Protein AF-A0A1Y3MTT9-F1 (afdb_monomer_lite)

Sequence (174 aa):
MPSIRSAIAILGASAVMAAPMKKRANDAYAQRAIEHYNIITGNGSYQSPYFSPENVPYHSIETLMVEAPDHGHESVSETYSFWVWLEAVNGKLTGDYSGVETAWSYLEKHLIPDSKNQPGMSKYNTSSPATYAPESDDIEDYPAKLEFTNGIVGEDPIAKELSQAYGNWDIFYF

Structure (mmCIF, N/CA/C/O backbone):
data_AF-A0A1Y3MTT9-F1
#
_entry.id   AF-A0A1Y3MTT9-F1
#
loop_
_atom_site.group_PDB
_atom_site.id
_atom_site.type_symbol
_atom_site.label_atom_id
_atom_site.label_alt_id
_atom_site.label_comp_id
_atom_site.label_asym_id
_atom_site.label_entity_id
_atom_site.label_seq_id
_atom_site.pdbx_PDB_ins_code
_atom_site.Cartn_x
_atom_site.Cartn_y
_atom_site.Cartn_z
_atom_site.occupancy
_atom_site.B_iso_or_equiv
_atom_site.auth_seq_id
_atom_site.auth_comp_id
_atom_site.auth_asym_id
_atom_site.auth_atom_id
_atom_site.pdbx_PDB_model_num
ATOM 1 N N . MET A 1 1 ? -4.246 27.169 -11.095 1.00 36.03 1 MET A N 1
ATOM 2 C CA . MET A 1 1 ? -5.496 26.410 -11.306 1.00 36.03 1 MET A CA 1
ATOM 3 C C . MET A 1 1 ? -6.341 26.564 -10.051 1.00 36.03 1 MET A C 1
ATOM 5 O O . MET A 1 1 ? -5.786 26.387 -8.972 1.00 36.03 1 MET A O 1
ATOM 9 N N . PRO A 1 2 ? -7.606 27.000 -10.148 1.00 33.25 2 PRO A N 1
ATOM 10 C CA . PRO A 1 2 ? -8.448 27.185 -8.974 1.00 33.25 2 PRO A CA 1
ATOM 11 C C . PRO A 1 2 ? -8.834 25.817 -8.405 1.00 33.25 2 PRO A C 1
ATOM 13 O O . PRO A 1 2 ? -9.245 24.927 -9.143 1.00 33.25 2 PRO A O 1
ATOM 16 N N . SER A 1 3 ? -8.653 25.645 -7.095 1.00 38.78 3 SER A N 1
ATOM 17 C CA . SER A 1 3 ? -8.991 24.414 -6.384 1.00 38.78 3 SER A CA 1
ATOM 18 C C . SER A 1 3 ? -10.477 24.088 -6.532 1.00 38.78 3 SER A C 1
ATOM 20 O O . SER A 1 3 ? -11.307 24.990 -6.435 1.00 38.78 3 SER A O 1
ATOM 22 N N . ILE A 1 4 ? -10.806 22.801 -6.618 1.00 40.62 4 ILE A N 1
ATOM 23 C CA . ILE A 1 4 ? -12.160 22.211 -6.670 1.00 40.62 4 ILE A CA 1
ATOM 24 C C . ILE A 1 4 ? -13.061 22.584 -5.456 1.00 40.62 4 ILE A C 1
ATOM 26 O O . ILE A 1 4 ? -14.208 22.171 -5.355 1.00 40.62 4 ILE A O 1
ATOM 30 N N . ARG A 1 5 ? -12.610 23.448 -4.538 1.00 45.97 5 ARG A N 1
ATOM 31 C CA . ARG A 1 5 ? -13.331 23.854 -3.319 1.00 45.97 5 ARG A CA 1
ATOM 32 C C . ARG A 1 5 ? -14.352 24.991 -3.487 1.00 45.97 5 ARG A C 1
ATOM 34 O O . ARG A 1 5 ? -14.705 25.631 -2.500 1.00 45.97 5 ARG A O 1
ATOM 41 N N . SER A 1 6 ? -14.844 25.303 -4.684 1.00 45.41 6 SER A N 1
ATOM 42 C CA . SER A 1 6 ? -15.811 26.406 -4.840 1.00 45.41 6 SER A CA 1
ATOM 43 C C . SER A 1 6 ? -16.868 26.145 -5.903 1.00 45.41 6 SER A C 1
ATOM 45 O O . SER A 1 6 ? -16.900 26.808 -6.930 1.00 45.41 6 SER A O 1
ATOM 47 N N . ALA A 1 7 ? -17.762 25.200 -5.625 1.00 40.06 7 ALA A N 1
ATOM 48 C CA . ALA A 1 7 ? -19.129 25.204 -6.140 1.00 40.06 7 ALA A CA 1
ATOM 49 C C . ALA A 1 7 ? -19.942 24.170 -5.357 1.00 40.06 7 ALA A C 1
ATOM 51 O O . ALA A 1 7 ? -19.886 22.997 -5.681 1.00 40.06 7 ALA A O 1
ATOM 52 N N . ILE A 1 8 ? -20.615 24.607 -4.292 1.00 43.41 8 ILE A N 1
ATOM 53 C CA . ILE 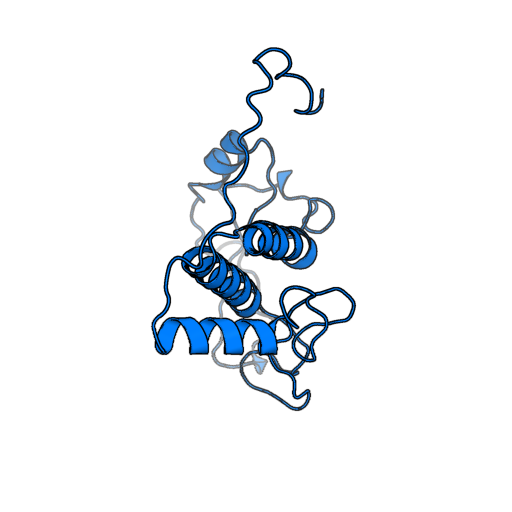A 1 8 ? -21.926 24.148 -3.796 1.00 43.41 8 ILE A CA 1
ATOM 54 C C . ILE A 1 8 ? -22.183 25.019 -2.562 1.00 43.41 8 ILE A C 1
ATOM 56 O O . ILE A 1 8 ? -21.776 24.733 -1.441 1.00 43.41 8 ILE A O 1
ATOM 60 N N . ALA A 1 9 ? -22.810 26.160 -2.799 1.00 40.34 9 ALA A N 1
ATOM 61 C CA . ALA A 1 9 ? -23.562 26.866 -1.782 1.00 40.34 9 ALA A CA 1
ATOM 62 C C . ALA A 1 9 ? -24.941 27.093 -2.392 1.00 40.34 9 ALA A C 1
ATOM 64 O O . ALA A 1 9 ? -25.033 27.466 -3.559 1.00 40.34 9 ALA A O 1
ATOM 65 N N . ILE A 1 10 ? -25.977 26.886 -1.580 1.00 43.50 10 ILE A N 1
ATOM 66 C CA . ILE A 1 10 ? -27.412 26.923 -1.899 1.00 43.50 10 ILE A CA 1
ATOM 67 C C . ILE A 1 10 ? -27.994 25.544 -2.254 1.00 43.50 10 ILE A C 1
ATOM 69 O O . ILE A 1 10 ? -28.251 25.230 -3.409 1.00 43.50 10 ILE A O 1
ATOM 73 N N . LEU A 1 11 ? -28.278 24.751 -1.218 1.00 36.31 11 LEU A N 1
ATOM 74 C CA . LEU A 1 11 ? -29.532 24.002 -1.071 1.00 36.31 11 LEU A CA 1
ATOM 75 C C . LEU A 1 11 ? -29.687 23.589 0.400 1.00 36.31 11 LEU A C 1
ATOM 77 O O . LEU A 1 11 ? -28.704 23.395 1.108 1.00 36.31 11 LEU A O 1
ATOM 81 N N . GLY A 1 12 ? -30.931 23.621 0.874 1.00 37.12 12 GLY A N 1
ATOM 82 C CA . GLY A 1 12 ? -31.304 23.836 2.270 1.00 37.12 12 GLY A CA 1
ATOM 83 C C . GLY A 1 12 ? -30.719 22.859 3.287 1.00 37.12 12 GLY A C 1
ATOM 84 O O . GLY A 1 12 ? -30.513 21.680 3.014 1.00 37.12 12 GLY A O 1
ATOM 85 N N . ALA A 1 13 ? -30.541 23.367 4.506 1.00 41.47 13 ALA A N 1
ATOM 86 C CA . ALA A 1 13 ? -30.306 22.570 5.696 1.00 41.47 13 ALA A CA 1
ATOM 87 C C . ALA A 1 13 ? -31.504 21.639 5.948 1.00 41.47 13 ALA A C 1
ATOM 89 O O . ALA A 1 13 ? -32.426 21.960 6.692 1.00 41.47 13 ALA A O 1
ATOM 90 N N . SER A 1 14 ? -31.500 20.473 5.311 1.00 39.78 14 SER A N 1
ATOM 91 C CA . SER A 1 14 ? -32.173 19.302 5.850 1.00 39.78 14 SER A CA 1
ATOM 92 C C . SER A 1 14 ? -31.182 18.659 6.801 1.00 39.78 14 SER A C 1
ATOM 94 O O . SER A 1 14 ? -30.256 17.973 6.376 1.00 39.78 14 SER A O 1
ATOM 96 N N . ALA A 1 15 ? -31.345 18.931 8.094 1.00 40.62 15 ALA A N 1
ATOM 97 C CA . ALA A 1 15 ? -30.746 18.098 9.118 1.00 40.62 15 ALA A CA 1
ATOM 98 C C . ALA A 1 15 ? -31.328 16.694 8.925 1.00 40.62 15 ALA A C 1
ATOM 100 O O . ALA A 1 15 ? -32.430 16.392 9.387 1.00 40.62 15 ALA A O 1
ATOM 101 N N . VAL A 1 16 ? -30.611 15.844 8.190 1.00 42.47 16 VAL A N 1
ATOM 102 C CA . VAL A 1 16 ? -30.803 14.405 8.291 1.00 42.47 16 VAL A CA 1
ATOM 103 C C . VAL A 1 16 ? -30.356 14.082 9.705 1.00 42.47 16 VAL A C 1
ATOM 105 O O . VAL A 1 16 ? -29.172 13.920 9.981 1.00 42.47 16 VAL A O 1
ATOM 108 N N . MET A 1 17 ? -31.309 14.087 10.634 1.00 41.50 17 MET A N 1
ATOM 109 C CA . MET A 1 17 ? -31.137 13.426 11.914 1.00 41.50 17 MET A CA 1
ATOM 110 C C . MET A 1 17 ? -30.851 11.976 11.548 1.00 41.50 17 MET A C 1
ATOM 112 O O . MET A 1 17 ? -31.769 11.238 11.188 1.00 41.50 17 MET A O 1
ATOM 116 N N . ALA A 1 18 ? -29.571 11.598 11.531 1.00 49.28 18 ALA A N 1
ATOM 117 C CA . ALA A 1 18 ? -29.178 10.209 11.458 1.00 49.28 18 ALA A CA 1
ATOM 118 C C . ALA A 1 18 ? -29.864 9.546 12.651 1.00 49.28 18 ALA A C 1
ATOM 120 O O . ALA A 1 18 ? -29.471 9.743 13.802 1.00 49.28 18 ALA A O 1
ATOM 121 N N . ALA A 1 19 ? -30.975 8.854 12.386 1.00 44.28 19 ALA A N 1
ATOM 122 C CA . ALA A 1 19 ? -31.602 8.006 13.378 1.00 44.28 19 ALA A CA 1
ATOM 123 C C . ALA A 1 19 ? -30.484 7.134 13.965 1.00 44.28 19 ALA A C 1
ATOM 125 O O . ALA A 1 19 ? -29.646 6.672 13.182 1.00 44.28 19 ALA A O 1
ATOM 126 N N . PRO A 1 20 ? -30.427 6.927 15.295 1.00 50.00 20 PRO A N 1
ATOM 127 C CA . PRO A 1 20 ? -29.397 6.083 15.879 1.00 50.00 20 PRO A CA 1
ATOM 128 C C . PRO A 1 20 ? -29.431 4.759 15.124 1.00 50.00 20 PRO A C 1
ATOM 130 O O . PRO A 1 20 ? -30.468 4.088 15.100 1.00 50.00 20 PRO A O 1
ATOM 133 N N . MET A 1 21 ? -28.348 4.453 14.404 1.00 53.69 21 MET A N 1
ATOM 134 C CA . MET A 1 21 ? -28.287 3.265 13.569 1.00 53.69 21 MET A CA 1
ATOM 135 C C . MET A 1 21 ? -28.343 2.068 14.500 1.00 53.69 21 MET A C 1
ATOM 137 O O . MET A 1 21 ? -27.371 1.662 15.129 1.00 53.69 21 MET A O 1
ATOM 141 N N . LYS A 1 22 ? -29.550 1.533 14.645 1.00 50.31 22 LYS A N 1
ATOM 142 C CA . LYS A 1 22 ? -29.784 0.261 15.303 1.00 50.31 22 LYS A CA 1
ATOM 143 C C . LYS A 1 22 ? -28.902 -0.747 14.562 1.00 50.31 22 LYS A C 1
ATOM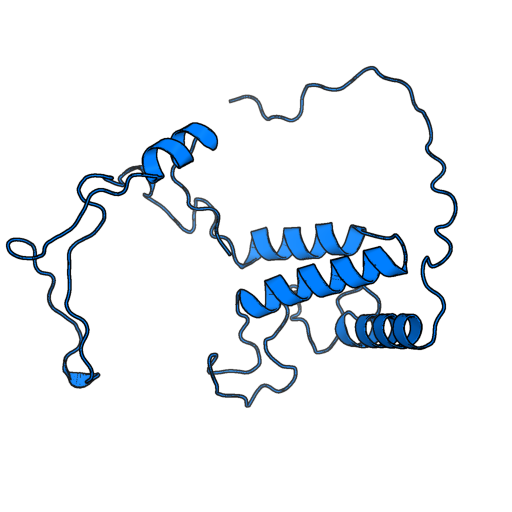 145 O O . LYS A 1 22 ? -29.033 -0.831 13.339 1.00 50.31 22 LYS A O 1
ATOM 150 N N . LYS A 1 23 ? -28.010 -1.461 15.274 1.00 59.25 23 LYS A N 1
ATOM 151 C CA . LYS A 1 23 ? -27.176 -2.533 14.692 1.00 59.25 23 LYS A CA 1
ATOM 152 C C . LYS A 1 23 ? -28.027 -3.328 13.703 1.00 59.25 23 LYS A C 1
ATOM 154 O O . LYS A 1 23 ? -29.077 -3.854 14.080 1.00 59.25 23 LYS A O 1
ATOM 159 N N . ARG A 1 24 ? -27.612 -3.346 12.435 1.00 64.06 24 ARG A N 1
ATOM 160 C CA . ARG A 1 24 ? -28.405 -3.910 11.334 1.00 64.06 24 ARG A CA 1
ATOM 161 C C . ARG A 1 24 ? -28.492 -5.430 11.426 1.00 64.06 24 ARG A C 1
ATOM 163 O O . ARG A 1 24 ? -29.491 -5.998 10.999 1.00 64.06 24 ARG A O 1
ATOM 170 N N . ALA A 1 25 ? -27.483 -6.066 12.017 1.00 66.69 25 ALA A N 1
ATOM 171 C CA . ALA A 1 25 ? -27.463 -7.491 12.316 1.00 66.69 25 ALA A CA 1
ATOM 172 C C . ALA A 1 25 ? -27.283 -7.722 13.825 1.00 66.69 25 ALA A C 1
ATOM 174 O O . ALA A 1 25 ? -26.503 -7.029 14.480 1.00 66.69 25 ALA A O 1
ATOM 175 N N . ASN A 1 26 ? -28.022 -8.686 14.379 1.00 76.31 26 ASN A N 1
ATOM 176 C CA . ASN A 1 26 ? -28.011 -9.008 15.812 1.00 76.31 26 ASN A CA 1
ATOM 177 C C . ASN A 1 26 ? -27.960 -10.524 16.079 1.00 76.31 26 ASN A C 1
ATOM 179 O O . ASN A 1 26 ? -28.460 -10.998 17.097 1.00 76.31 26 ASN A O 1
ATOM 183 N N . ASP A 1 27 ? -27.403 -11.294 15.146 1.00 90.06 27 ASP A N 1
ATOM 184 C CA . ASP A 1 27 ? -27.128 -12.715 15.355 1.00 90.06 27 ASP A CA 1
ATOM 185 C C . ASP A 1 27 ? -25.737 -12.939 15.979 1.00 90.06 27 ASP A C 1
ATOM 187 O O . ASP A 1 27 ? -24.924 -12.019 16.117 1.00 90.06 27 ASP A O 1
ATOM 191 N N . ALA A 1 28 ? -25.466 -14.183 16.375 1.00 94.81 28 ALA A N 1
ATOM 192 C CA . ALA A 1 28 ? -24.210 -14.553 17.021 1.00 94.81 28 ALA A CA 1
ATOM 193 C C . ALA A 1 28 ? -22.977 -14.352 16.117 1.00 94.81 28 ALA A C 1
ATOM 195 O O . ALA A 1 28 ? -21.888 -14.102 16.628 1.00 94.81 28 ALA A O 1
ATOM 196 N N . TYR A 1 29 ? -23.117 -14.434 14.791 1.00 94.56 29 TYR A N 1
ATOM 197 C CA . TYR A 1 29 ? -22.010 -14.226 13.854 1.00 94.56 29 TYR A CA 1
ATOM 198 C C . TYR A 1 29 ? -21.695 -12.739 13.692 1.00 94.56 29 TYR A C 1
ATOM 200 O O . TYR A 1 29 ? -20.527 -12.357 13.722 1.00 94.56 29 TYR A O 1
ATOM 208 N N . ALA A 1 30 ? -22.721 -11.888 13.623 1.00 93.19 30 ALA A N 1
ATOM 209 C CA . ALA A 1 30 ? -22.565 -10.437 13.639 1.00 93.19 30 ALA A CA 1
ATOM 210 C C . ALA A 1 30 ? -21.880 -9.955 14.926 1.00 93.19 30 ALA A C 1
ATOM 212 O O . ALA A 1 30 ? -21.014 -9.084 14.883 1.00 93.19 30 ALA A O 1
ATOM 213 N N . GLN A 1 31 ? -22.231 -10.541 16.074 1.00 93.56 31 GLN A N 1
ATOM 214 C CA . GLN A 1 31 ? -21.579 -10.221 17.346 1.00 93.56 31 GLN A CA 1
ATOM 215 C C . GLN A 1 31 ? -20.099 -10.622 17.351 1.00 93.56 31 GLN A C 1
ATOM 217 O O . GLN A 1 31 ? -19.271 -9.793 17.716 1.00 93.56 31 GLN A O 1
ATOM 222 N N . ARG A 1 32 ? -19.758 -11.827 16.870 1.00 96.00 32 ARG A N 1
ATOM 223 C CA . ARG A 1 32 ? -18.358 -12.281 16.742 1.00 96.00 32 ARG A CA 1
ATOM 224 C C . ARG A 1 32 ? -17.537 -11.402 15.801 1.00 96.00 32 ARG A C 1
ATOM 226 O O . ARG A 1 32 ? -16.400 -11.079 16.118 1.00 96.00 32 ARG A O 1
ATOM 233 N N . ALA A 1 33 ? -18.108 -10.991 14.668 1.00 96.00 33 ALA A N 1
ATOM 234 C CA . ALA A 1 33 ? -17.434 -10.099 13.728 1.00 96.00 33 ALA A CA 1
ATOM 235 C C . ALA A 1 33 ? -17.130 -8.731 14.361 1.00 96.00 33 ALA A C 1
ATOM 237 O O . ALA A 1 33 ? -16.021 -8.225 14.226 1.00 96.00 33 ALA A O 1
ATOM 238 N N . ILE A 1 34 ? -18.085 -8.162 15.105 1.00 95.50 34 ILE A N 1
ATOM 239 C CA . ILE A 1 34 ? -17.893 -6.887 15.813 1.00 95.50 34 ILE A CA 1
ATOM 240 C C . ILE A 1 34 ? -16.876 -7.030 16.953 1.00 95.50 34 ILE A C 1
ATOM 242 O O . ILE A 1 34 ? -16.060 -6.140 17.163 1.00 95.50 34 ILE A O 1
ATOM 246 N N . GLU A 1 35 ? -16.897 -8.140 17.689 1.00 96.44 35 GLU A N 1
ATOM 247 C CA . GLU A 1 35 ? -15.901 -8.417 18.728 1.00 96.44 35 GLU A CA 1
ATOM 248 C C . GLU A 1 35 ? -14.490 -8.511 18.137 1.00 96.44 35 GLU A C 1
ATOM 250 O O . GLU A 1 35 ? -13.565 -7.878 18.643 1.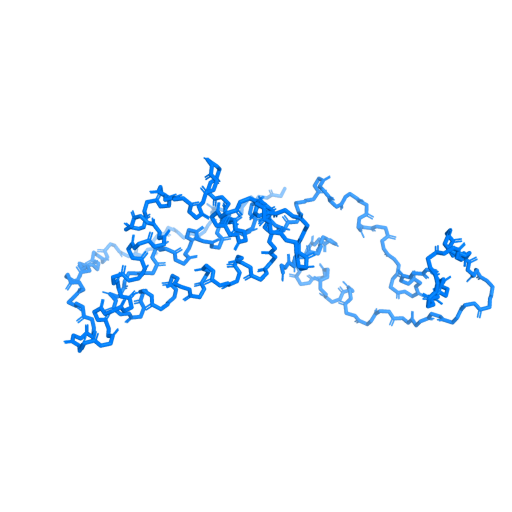00 96.44 35 GLU A O 1
ATOM 255 N N . HIS A 1 36 ? -14.334 -9.220 17.019 1.00 97.94 36 HIS A N 1
ATOM 256 C CA . HIS A 1 36 ? -13.055 -9.329 16.327 1.00 97.94 36 HIS A CA 1
ATOM 257 C C . HIS A 1 36 ? -12.579 -7.983 15.765 1.00 97.94 36 HIS A C 1
ATOM 259 O O . HIS A 1 36 ? -11.421 -7.618 15.957 1.00 97.94 36 HIS A O 1
ATOM 265 N N . TYR A 1 37 ? -13.483 -7.201 15.165 1.00 98.12 37 TYR A N 1
ATOM 266 C CA . TYR A 1 37 ? -13.215 -5.821 14.758 1.00 98.12 37 TYR A CA 1
ATOM 267 C C . TYR A 1 37 ? -12.693 -4.986 15.932 1.00 98.12 37 TYR A C 1
ATOM 269 O O . TYR A 1 37 ? -11.680 -4.303 15.797 1.00 98.12 37 TYR A O 1
ATOM 277 N N . ASN A 1 38 ? -13.337 -5.073 17.100 1.00 97.88 38 ASN A N 1
ATOM 278 C CA . ASN A 1 38 ? -12.927 -4.321 18.283 1.00 97.88 38 ASN A CA 1
ATOM 279 C C . ASN A 1 38 ? -11.532 -4.723 18.773 1.00 97.88 38 ASN A C 1
ATOM 281 O O . ASN A 1 38 ? -10.779 -3.851 19.199 1.00 97.88 38 ASN A O 1
ATOM 285 N N . ILE A 1 39 ? -11.184 -6.010 18.697 1.00 98.25 39 ILE A N 1
ATOM 286 C CA . ILE A 1 39 ? -9.849 -6.514 19.046 1.00 98.25 39 ILE A CA 1
ATOM 287 C C . ILE A 1 39 ? -8.798 -5.971 18.074 1.00 98.25 39 ILE A C 1
ATOM 289 O O . ILE A 1 39 ? -7.791 -5.421 18.516 1.00 98.25 39 ILE A O 1
ATOM 293 N N . ILE A 1 40 ? -9.036 -6.095 16.764 1.00 98.38 40 ILE A N 1
ATOM 294 C CA . ILE A 1 40 ? -8.066 -5.686 15.741 1.00 98.38 40 ILE A CA 1
ATOM 295 C C . ILE A 1 40 ? -7.871 -4.173 15.753 1.00 98.38 40 ILE A C 1
ATOM 297 O O . ILE A 1 40 ? -6.745 -3.695 15.781 1.00 98.38 40 ILE A O 1
ATOM 301 N N . THR A 1 41 ? -8.953 -3.402 15.754 1.00 98.19 41 THR A N 1
ATOM 302 C CA . THR A 1 41 ? -8.898 -1.943 15.575 1.00 98.19 41 THR A CA 1
ATOM 303 C C . THR A 1 41 ? -8.803 -1.173 16.889 1.00 98.19 41 THR A C 1
ATOM 305 O O . THR A 1 41 ? -8.802 0.053 16.872 1.00 98.19 41 THR A O 1
ATOM 308 N N . GLY A 1 42 ? -8.802 -1.838 18.049 1.00 97.75 42 GLY A N 1
ATOM 309 C CA . GLY A 1 42 ? -8.963 -1.142 19.329 1.00 97.75 42 GLY A CA 1
ATOM 310 C C . GLY A 1 42 ? -10.282 -0.359 19.376 1.00 97.75 42 GLY A C 1
ATOM 311 O O . GLY A 1 42 ? -10.296 0.818 19.740 1.00 97.75 42 GLY A O 1
ATOM 312 N N . ASN A 1 43 ? -11.379 -0.990 18.940 1.00 96.00 43 ASN A N 1
ATOM 313 C CA . ASN A 1 43 ? -12.714 -0.386 18.818 1.00 96.00 43 ASN A CA 1
ATOM 314 C C . ASN A 1 43 ? -12.713 0.896 17.950 1.00 96.00 43 ASN A C 1
ATOM 316 O O . ASN A 1 43 ? -13.249 1.930 18.347 1.00 96.00 43 ASN A O 1
ATOM 320 N N . GLY A 1 44 ? -12.071 0.831 16.780 1.00 96.38 44 GLY A N 1
ATOM 321 C CA . GLY A 1 44 ? -11.975 1.924 15.804 1.00 96.38 44 GLY A CA 1
ATOM 322 C C . GLY A 1 44 ? -10.986 3.040 16.153 1.00 96.38 44 GLY A C 1
ATOM 323 O O . GLY A 1 44 ? -10.924 4.035 15.441 1.00 96.38 44 GLY A O 1
ATOM 324 N N . SER A 1 45 ? -10.222 2.915 17.244 1.00 96.88 45 SER A N 1
ATOM 325 C CA . SER A 1 45 ? -9.186 3.901 17.599 1.00 96.88 45 SER A CA 1
ATOM 326 C C . SER A 1 45 ? -7.853 3.674 16.879 1.00 96.88 45 SER A C 1
ATOM 328 O O . SER A 1 45 ? -6.978 4.540 16.908 1.00 96.88 45 SER A O 1
ATOM 330 N N . TYR A 1 46 ? -7.682 2.483 16.303 1.00 97.62 46 TYR A N 1
ATOM 331 C CA . TYR A 1 46 ? -6.438 1.929 15.764 1.00 97.62 46 TYR A CA 1
ATOM 332 C C . TYR A 1 46 ? -5.292 1.899 16.783 1.00 97.62 46 TYR A C 1
ATOM 334 O O . TYR A 1 46 ? -4.139 1.694 16.432 1.00 97.62 46 TYR A O 1
ATOM 342 N N . GLN A 1 47 ? -5.612 2.049 18.073 1.00 97.19 47 GLN A N 1
ATOM 343 C CA . GLN A 1 47 ? -4.679 1.863 19.177 1.00 97.19 47 GLN A CA 1
ATOM 344 C C . GLN A 1 47 ? -4.728 0.401 19.616 1.00 97.19 47 GLN A C 1
ATOM 346 O O . GLN A 1 47 ? -5.360 0.038 20.611 1.00 97.19 47 GLN A O 1
ATOM 351 N N . SER A 1 48 ? -4.091 -0.455 18.828 1.00 98.06 48 SER A N 1
ATOM 352 C CA . SER A 1 48 ? -3.941 -1.879 19.109 1.00 98.06 48 SER A CA 1
ATOM 353 C C . SER A 1 48 ? -2.550 -2.352 18.671 1.00 98.06 48 SER A C 1
ATOM 355 O O . SER A 1 48 ? -1.886 -1.664 17.897 1.00 98.06 48 SER A O 1
ATOM 357 N N . PRO A 1 49 ? -2.102 -3.540 19.107 1.00 98.44 49 PRO A N 1
ATOM 358 C CA . PRO A 1 49 ? -0.834 -4.108 18.649 1.00 98.44 49 PRO A CA 1
ATOM 359 C C . PRO A 1 49 ? -0.758 -4.391 17.137 1.00 98.44 49 PRO A C 1
ATOM 361 O O . PRO A 1 49 ? 0.327 -4.674 16.643 1.00 98.44 49 PRO A O 1
ATOM 364 N N . TYR A 1 50 ? -1.883 -4.338 16.411 1.00 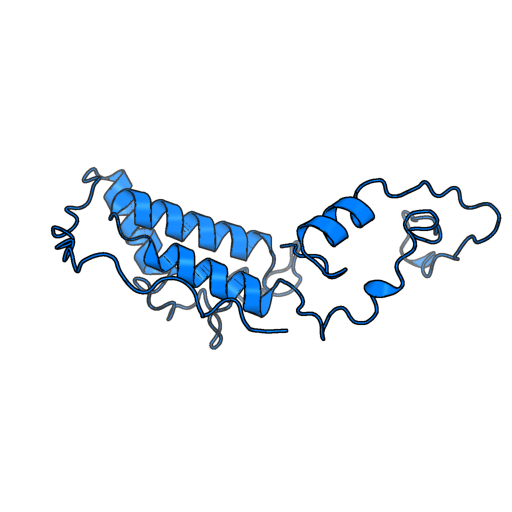98.62 50 TYR A N 1
ATOM 365 C CA . TYR A 1 50 ? -1.935 -4.565 14.963 1.00 98.62 50 TYR A CA 1
ATOM 366 C C . TYR A 1 50 ? -1.530 -3.335 14.140 1.00 98.62 50 TYR A C 1
ATOM 368 O O . TYR A 1 50 ? -1.331 -3.459 12.936 1.00 98.62 50 TYR A O 1
ATOM 376 N N . PHE A 1 51 ? -1.430 -2.156 14.758 1.00 98.69 51 PHE A N 1
ATOM 377 C CA . PHE A 1 51 ? -1.128 -0.905 14.067 1.00 98.69 51 PHE A CA 1
ATOM 378 C C . PHE A 1 51 ? 0.143 -0.259 14.619 1.00 98.69 51 PHE A C 1
ATOM 380 O O . PHE A 1 51 ? 0.446 -0.318 15.813 1.00 98.69 51 PHE A O 1
ATOM 387 N N . SER A 1 52 ? 0.882 0.400 13.732 1.00 98.12 52 SER A N 1
ATOM 388 C CA . SER A 1 52 ? 2.022 1.236 14.085 1.00 98.12 52 SER A CA 1
ATOM 389 C C . SER A 1 52 ? 1.583 2.543 14.765 1.00 98.12 52 SER A C 1
ATOM 391 O O . SER A 1 52 ? 0.415 2.929 14.675 1.00 98.12 52 SER A O 1
ATOM 393 N N . PRO A 1 53 ? 2.511 3.306 15.379 1.00 96.69 53 PRO A N 1
ATOM 394 C CA . PRO A 1 53 ? 2.220 4.649 15.895 1.00 96.69 53 PRO A CA 1
ATOM 395 C C . PRO A 1 53 ? 1.712 5.642 14.838 1.00 96.69 53 PRO A C 1
ATOM 397 O O . PRO A 1 53 ? 1.138 6.673 15.184 1.00 96.69 53 PRO A O 1
ATOM 400 N N . GLU A 1 54 ? 1.929 5.350 13.554 1.00 95.56 54 GLU A N 1
ATOM 401 C CA . GLU A 1 54 ? 1.422 6.137 12.429 1.00 95.56 54 GLU A CA 1
ATOM 402 C C . GLU A 1 54 ? 0.103 5.583 11.868 1.00 95.56 54 GLU A C 1
ATOM 404 O O . GLU A 1 54 ? -0.333 6.038 10.817 1.00 95.56 54 GLU A O 1
ATOM 409 N N . ASN A 1 55 ? -0.546 4.636 12.558 1.00 95.88 55 ASN A N 1
ATOM 410 C CA . ASN A 1 55 ? -1.741 3.903 12.121 1.00 95.88 55 ASN A CA 1
ATOM 411 C C . ASN A 1 55 ? -1.556 3.178 10.773 1.00 95.88 55 ASN A C 1
ATOM 413 O O . ASN A 1 55 ? -2.475 3.103 9.958 1.00 95.88 55 ASN A O 1
ATOM 417 N N . VAL A 1 56 ? -0.366 2.621 10.547 1.00 97.75 56 VAL A N 1
ATOM 418 C CA . VAL A 1 56 ? -0.113 1.655 9.466 1.00 97.75 56 VAL A CA 1
ATOM 419 C C . VAL A 1 56 ? -0.388 0.256 10.017 1.00 97.75 56 VAL A C 1
ATOM 421 O O . VAL A 1 56 ? 0.194 -0.077 11.051 1.00 97.75 56 VAL A O 1
ATOM 424 N N . PRO A 1 57 ? -1.248 -0.567 9.394 1.00 98.38 57 PRO A N 1
ATOM 425 C CA . PRO A 1 57 ? -1.458 -1.930 9.860 1.00 98.38 57 PRO A CA 1
ATOM 426 C C . PRO A 1 57 ? -0.210 -2.772 9.572 1.00 98.38 57 PRO A C 1
ATOM 428 O O . PRO A 1 57 ? 0.272 -2.806 8.439 1.00 98.38 57 PRO A O 1
ATOM 431 N N . TYR A 1 58 ? 0.319 -3.446 10.586 1.00 98.69 58 TYR A N 1
ATOM 432 C CA . TYR A 1 58 ? 1.403 -4.406 10.405 1.00 98.69 58 TYR A CA 1
ATOM 433 C C . TYR A 1 58 ? 0.897 -5.674 9.724 1.00 98.69 58 TYR A C 1
ATOM 435 O O . TYR A 1 58 ? -0.282 -6.019 9.829 1.00 98.69 58 TYR A O 1
ATOM 443 N N . HIS A 1 59 ? 1.800 -6.396 9.066 1.00 98.62 59 HIS A N 1
ATOM 444 C CA . HIS A 1 59 ? 1.506 -7.732 8.571 1.00 98.62 59 HIS A CA 1
ATOM 445 C C . HIS A 1 59 ? 1.156 -8.686 9.729 1.00 98.62 59 HIS A C 1
ATOM 447 O O . HIS A 1 59 ? 0.173 -9.420 9.646 1.00 98.62 59 HIS A O 1
ATOM 453 N N . SER A 1 60 ? 1.892 -8.621 10.845 1.00 98.69 60 SER A N 1
ATOM 454 C CA . SER A 1 60 ? 1.603 -9.380 12.071 1.00 98.69 60 SER A CA 1
ATOM 455 C C . SER A 1 60 ? 1.927 -8.599 13.349 1.00 98.69 60 SER A C 1
ATOM 457 O O . SER A 1 60 ? 2.709 -7.649 13.342 1.00 98.69 60 SER A O 1
ATOM 459 N N . ILE A 1 61 ? 1.346 -9.019 14.482 1.00 98.62 61 ILE A N 1
ATOM 460 C CA . ILE A 1 61 ? 1.741 -8.499 15.805 1.00 98.62 61 ILE A CA 1
ATOM 461 C C . ILE A 1 61 ? 3.187 -8.912 16.106 1.00 98.62 61 ILE A C 1
ATOM 463 O O . ILE A 1 61 ? 3.997 -8.102 16.565 1.00 98.62 61 ILE A O 1
ATOM 467 N N . GLU A 1 62 ? 3.503 -10.184 15.872 1.00 98.75 62 GLU A N 1
ATOM 468 C CA . GLU A 1 62 ? 4.822 -10.771 16.074 1.00 98.75 62 GLU A CA 1
ATOM 469 C C . GLU A 1 62 ? 5.817 -10.202 15.063 1.00 98.75 62 GLU A C 1
ATOM 471 O O . GLU A 1 62 ? 5.498 -10.090 13.887 1.00 98.75 62 GLU A O 1
ATOM 476 N N . THR A 1 63 ? 7.033 -9.874 15.507 1.00 98.62 63 THR A N 1
ATOM 477 C CA . THR A 1 63 ? 8.088 -9.311 14.645 1.00 98.62 63 THR A CA 1
ATOM 478 C C . THR A 1 63 ? 8.914 -10.372 13.926 1.00 98.62 63 THR A C 1
ATOM 480 O O . THR A 1 63 ? 9.360 -10.152 12.803 1.00 98.62 63 THR A O 1
ATOM 483 N N . LEU A 1 64 ? 9.126 -11.529 14.563 1.00 98.50 64 LEU A N 1
ATOM 484 C CA . LEU A 1 64 ? 9.850 -12.654 13.976 1.00 98.50 64 LEU A CA 1
ATOM 485 C C . LEU A 1 64 ? 8.887 -13.452 13.094 1.00 98.50 64 LEU A C 1
ATOM 487 O O . LEU A 1 64 ? 8.262 -14.412 13.543 1.00 98.50 64 LEU A O 1
ATOM 491 N N . MET A 1 65 ? 8.773 -13.012 11.848 1.00 98.12 65 MET A N 1
ATOM 492 C CA . MET A 1 65 ? 7.927 -13.594 10.817 1.00 98.12 65 MET A CA 1
ATOM 493 C C . MET A 1 65 ? 8.613 -13.359 9.470 1.00 98.12 65 MET A C 1
ATOM 495 O O . MET A 1 65 ? 9.029 -12.239 9.190 1.00 98.12 65 MET A O 1
ATOM 499 N N . VAL A 1 66 ? 8.785 -14.436 8.700 1.00 98.38 66 VAL A N 1
ATOM 500 C CA . VAL A 1 66 ? 9.395 -14.424 7.366 1.00 98.38 66 VAL A CA 1
ATOM 501 C C . VAL A 1 66 ? 8.532 -15.296 6.461 1.00 98.38 66 VAL A C 1
ATOM 503 O O . VAL A 1 66 ? 8.500 -16.518 6.628 1.00 98.38 66 VAL A O 1
ATOM 506 N N . GLU A 1 67 ? 7.834 -14.670 5.523 1.00 97.50 67 GLU A N 1
ATOM 507 C CA . GLU A 1 67 ? 7.053 -15.335 4.475 1.00 97.50 67 GLU A CA 1
ATOM 508 C C . GLU A 1 67 ? 7.167 -14.569 3.154 1.00 97.50 67 GLU A C 1
ATOM 510 O O . GLU A 1 67 ? 8.165 -14.742 2.457 1.00 97.50 67 GLU A O 1
ATOM 515 N N . ALA A 1 68 ? 6.172 -13.753 2.792 1.00 98.06 68 ALA A N 1
ATOM 516 C CA . ALA A 1 68 ? 6.293 -12.798 1.695 1.00 98.06 68 ALA A CA 1
ATOM 517 C C . ALA A 1 68 ? 7.040 -11.529 2.157 1.00 98.06 68 ALA A C 1
ATOM 519 O O . ALA A 1 68 ? 8.094 -11.242 1.589 1.00 98.06 68 ALA A O 1
ATOM 520 N N . PRO A 1 69 ? 6.571 -10.799 3.191 1.00 98.31 69 PRO A N 1
ATOM 521 C CA . PRO A 1 69 ? 7.429 -9.889 3.950 1.00 98.31 69 PRO A CA 1
ATOM 522 C C . PRO A 1 69 ? 8.492 -10.660 4.745 1.00 98.31 69 PRO A C 1
ATOM 524 O O . PRO A 1 69 ? 8.283 -11.813 5.143 1.00 98.31 69 PRO A O 1
ATOM 527 N N . ASP A 1 70 ? 9.624 -10.012 5.009 1.00 98.31 70 ASP A N 1
ATOM 528 C CA . ASP A 1 70 ? 10.737 -10.601 5.765 1.00 98.31 70 ASP A CA 1
ATOM 529 C C . ASP A 1 70 ? 10.808 -10.123 7.228 1.00 98.31 70 ASP A C 1
ATOM 531 O O . ASP A 1 70 ? 11.648 -10.593 8.005 1.00 98.31 70 ASP A O 1
ATOM 535 N N . HIS A 1 71 ? 9.878 -9.249 7.631 1.00 98.69 71 HIS A N 1
ATOM 536 C CA . HIS A 1 71 ? 9.706 -8.821 9.013 1.00 98.69 71 HIS A CA 1
ATOM 537 C C . HIS A 1 71 ? 8.236 -8.531 9.362 1.00 98.69 71 HIS A C 1
ATOM 539 O O . HIS A 1 71 ? 7.494 -7.899 8.614 1.00 98.69 71 HIS A O 1
ATOM 545 N N . GLY A 1 72 ? 7.820 -8.921 10.572 1.00 98.56 72 GLY A N 1
ATOM 546 C CA . GLY A 1 72 ? 6.439 -8.809 11.070 1.00 98.56 72 GLY A CA 1
ATOM 547 C C . GLY A 1 72 ? 5.783 -7.440 10.970 1.00 98.56 72 GLY A C 1
ATOM 548 O O . GLY A 1 72 ? 4.584 -7.312 10.728 1.00 98.56 72 GLY A O 1
ATOM 549 N N . HIS A 1 73 ? 6.590 -6.403 11.183 1.00 98.56 73 HIS A N 1
ATOM 550 C CA . HIS A 1 73 ? 6.144 -5.006 11.193 1.00 98.56 73 HIS A CA 1
ATOM 551 C C . HIS A 1 73 ? 6.337 -4.296 9.852 1.00 98.56 73 HIS A C 1
ATOM 553 O O . HIS A 1 73 ? 6.217 -3.074 9.777 1.00 98.56 73 HIS A O 1
ATOM 559 N N . GLU A 1 74 ? 6.620 -5.044 8.790 1.00 98.44 74 GLU A N 1
ATOM 560 C CA . GLU A 1 74 ? 6.346 -4.566 7.440 1.00 98.44 74 GLU A CA 1
ATOM 561 C C . GLU A 1 74 ? 4.833 -4.512 7.205 1.00 98.44 74 GLU A C 1
ATOM 563 O O . GLU A 1 74 ? 4.028 -5.038 7.978 1.00 98.44 74 GLU A O 1
ATOM 568 N N . SER A 1 75 ? 4.437 -3.835 6.136 1.00 97.88 75 SER A N 1
ATOM 569 C CA . SER A 1 75 ? 3.057 -3.801 5.671 1.00 97.88 75 SER A CA 1
ATOM 570 C C . SER A 1 75 ? 3.048 -4.019 4.168 1.00 97.88 75 SER A C 1
ATOM 572 O O . SER A 1 75 ? 4.034 -3.745 3.484 1.00 97.88 75 SER A O 1
ATOM 574 N N . VAL A 1 76 ? 1.931 -4.510 3.655 1.00 97.81 76 VAL A N 1
ATOM 575 C CA . VAL A 1 76 ? 1.738 -4.786 2.234 1.00 97.81 76 VAL A CA 1
ATOM 576 C C . VAL A 1 76 ? 0.389 -4.238 1.792 1.00 97.81 76 VAL A C 1
ATOM 578 O O . VAL A 1 76 ? -0.507 -4.003 2.610 1.00 97.81 76 VAL A O 1
ATOM 581 N N . SER A 1 77 ? 0.216 -4.042 0.487 1.00 97.88 77 SER A N 1
ATOM 582 C CA . SER A 1 77 ? -1.064 -3.591 -0.060 1.00 97.88 77 SER A CA 1
ATOM 583 C C . SER A 1 77 ? -2.226 -4.520 0.266 1.00 97.88 77 SER A C 1
ATOM 585 O O . SER A 1 77 ? -3.342 -4.058 0.515 1.00 97.88 77 SER A O 1
ATOM 587 N N . GLU A 1 78 ? -1.944 -5.818 0.372 1.00 98.25 78 GLU A N 1
ATOM 588 C CA . GLU A 1 78 ? -2.884 -6.811 0.873 1.00 98.25 78 GLU A CA 1
ATOM 589 C C . GLU A 1 78 ? -3.434 -6.406 2.252 1.00 98.25 78 GLU A C 1
ATOM 591 O O . GLU A 1 78 ? -4.650 -6.277 2.401 1.00 98.25 78 GLU A O 1
ATOM 596 N N . THR A 1 79 ? -2.578 -6.093 3.231 1.00 98.00 79 THR A N 1
ATOM 597 C CA . THR A 1 79 ? -2.983 -5.703 4.591 1.00 98.00 79 THR A CA 1
ATOM 598 C C . THR A 1 79 ? -3.886 -4.468 4.587 1.00 98.00 79 THR A C 1
ATOM 600 O O . THR A 1 79 ? -4.912 -4.442 5.271 1.00 98.00 79 THR A O 1
ATOM 603 N N . TYR A 1 80 ? -3.565 -3.458 3.773 1.00 98.25 80 TYR A N 1
ATOM 604 C CA . TYR A 1 80 ? -4.416 -2.276 3.606 1.00 98.25 80 TYR A CA 1
ATOM 605 C C . TYR A 1 80 ? -5.778 -2.618 2.994 1.00 98.25 80 TYR A C 1
ATOM 607 O O . TYR A 1 80 ? -6.808 -2.142 3.478 1.00 98.25 80 TYR A O 1
ATOM 615 N N . SER A 1 81 ? -5.815 -3.474 1.970 1.00 98.44 81 SER A N 1
ATOM 616 C CA . SER A 1 81 ? -7.071 -3.912 1.351 1.00 98.44 81 SER A CA 1
ATOM 617 C C . SER A 1 81 ? -7.955 -4.700 2.332 1.00 98.44 81 SER A C 1
ATOM 619 O O . SER A 1 81 ? -9.171 -4.490 2.379 1.00 98.44 81 SER A O 1
ATOM 621 N N . PHE A 1 82 ? -7.352 -5.526 3.196 1.00 98.44 82 PHE A N 1
ATOM 622 C CA . PHE A 1 82 ? -8.050 -6.226 4.274 1.00 98.44 82 PHE A CA 1
ATOM 62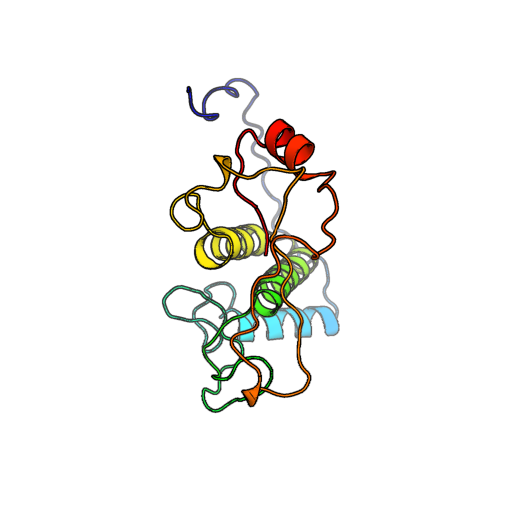3 C C . PHE A 1 82 ? -8.555 -5.275 5.356 1.00 98.44 82 PHE A C 1
ATOM 625 O O . PHE A 1 82 ? -9.654 -5.485 5.871 1.00 98.44 82 PHE A O 1
ATOM 632 N N . TRP A 1 83 ? -7.819 -4.209 5.677 1.00 98.56 83 TRP A N 1
ATOM 633 C CA . TRP A 1 83 ? -8.306 -3.183 6.597 1.00 98.56 83 TRP A CA 1
ATOM 634 C C . TRP A 1 83 ? -9.532 -2.456 6.029 1.00 98.56 83 TRP A C 1
ATOM 636 O O . TRP A 1 83 ? -10.562 -2.390 6.700 1.00 98.56 83 TRP A O 1
ATOM 646 N N . VAL A 1 84 ? -9.492 -2.010 4.768 1.00 98.56 84 VAL A N 1
ATOM 647 C CA . VAL A 1 84 ? -10.665 -1.411 4.099 1.00 98.56 84 VAL A CA 1
ATOM 648 C C . VAL A 1 84 ? -11.854 -2.378 4.112 1.00 98.56 84 VAL A C 1
ATOM 650 O O . VAL A 1 84 ? -12.989 -1.976 4.384 1.00 98.56 84 VAL A O 1
ATOM 653 N N . TRP A 1 85 ? -11.613 -3.667 3.865 1.00 98.69 85 TRP A N 1
ATOM 654 C CA . TRP A 1 85 ? -12.670 -4.673 3.900 1.00 98.69 85 TRP A CA 1
ATOM 655 C C . TRP A 1 85 ? -13.241 -4.884 5.308 1.00 98.69 85 TRP A C 1
ATOM 657 O O . TRP A 1 85 ? -14.463 -4.945 5.468 1.00 98.69 85 TRP A O 1
ATOM 667 N N . LEU A 1 86 ? -12.388 -4.932 6.334 1.00 98.62 86 LEU A N 1
ATOM 668 C CA . LEU A 1 86 ? -12.787 -5.028 7.738 1.00 98.62 86 LEU A CA 1
ATOM 669 C C . LEU A 1 86 ? -13.704 -3.861 8.135 1.00 98.62 86 LEU A C 1
ATOM 671 O O . LEU A 1 86 ? -14.759 -4.080 8.737 1.00 98.62 86 LEU A O 1
ATOM 675 N N . GLU A 1 87 ? -13.355 -2.641 7.729 1.00 98.44 87 GLU A N 1
ATOM 676 C CA . GLU A 1 87 ? -14.177 -1.451 7.956 1.00 98.44 87 GLU A CA 1
ATOM 677 C C . GLU A 1 87 ? -15.506 -1.508 7.201 1.00 98.44 87 GLU A C 1
ATOM 679 O O . GLU A 1 87 ? -16.558 -1.171 7.748 1.00 98.44 87 GLU A O 1
ATOM 684 N N . ALA A 1 88 ? -15.505 -2.005 5.961 1.00 98.31 88 ALA A N 1
ATOM 685 C CA . ALA A 1 88 ? -16.727 -2.166 5.177 1.00 98.31 88 ALA A CA 1
ATOM 686 C C . ALA A 1 88 ? -17.676 -3.210 5.793 1.00 98.31 88 ALA A C 1
ATOM 688 O O . ALA A 1 88 ? -18.898 -3.014 5.800 1.00 98.31 88 ALA A O 1
ATOM 689 N N . VAL A 1 89 ? -17.135 -4.305 6.341 1.00 97.25 89 VAL A N 1
ATOM 690 C CA . VAL A 1 89 ? -17.906 -5.309 7.089 1.00 97.25 89 VAL A CA 1
ATOM 691 C C . VAL A 1 89 ? -18.476 -4.694 8.363 1.00 97.25 89 VAL A C 1
ATOM 693 O O . VAL A 1 89 ? -19.676 -4.839 8.613 1.00 97.25 89 VAL A O 1
ATOM 696 N N . ASN A 1 90 ? -17.672 -3.959 9.137 1.00 96.50 90 ASN A N 1
ATOM 697 C CA . ASN A 1 90 ? -18.158 -3.263 10.327 1.00 96.50 90 ASN A CA 1
ATOM 698 C C . ASN A 1 90 ? -19.285 -2.281 9.969 1.00 96.50 90 ASN A C 1
ATOM 700 O O . ASN A 1 90 ? -20.377 -2.379 10.531 1.00 96.50 90 ASN A O 1
ATOM 704 N N . GLY A 1 91 ? -19.095 -1.439 8.951 1.00 96.12 91 GLY A N 1
ATOM 705 C CA . GLY A 1 91 ? -20.116 -0.502 8.480 1.00 96.12 91 GLY A CA 1
ATOM 706 C C . GLY A 1 91 ? -21.375 -1.177 7.950 1.00 96.12 91 GLY A C 1
ATOM 707 O O . GLY A 1 91 ? -22.485 -0.693 8.175 1.00 96.12 91 GLY A O 1
ATOM 708 N N . LYS A 1 92 ? -21.276 -2.366 7.348 1.00 95.50 92 LYS A N 1
ATOM 709 C CA . LYS A 1 92 ? -22.463 -3.160 6.994 1.00 95.50 92 LYS A CA 1
ATOM 710 C C . LYS A 1 92 ? -23.267 -3.586 8.229 1.00 95.50 92 LYS A C 1
ATOM 712 O O . LYS A 1 92 ? -24.503 -3.578 8.172 1.00 95.50 92 LYS A O 1
ATOM 717 N N . LEU A 1 93 ? -22.594 -3.976 9.312 1.00 94.50 93 LEU A N 1
ATOM 718 C CA . LEU A 1 93 ? -23.208 -4.513 10.532 1.00 94.50 93 LEU A CA 1
ATOM 719 C C . LEU A 1 93 ? -23.733 -3.416 11.469 1.00 94.50 93 LEU A C 1
ATOM 721 O O . LEU A 1 93 ? -24.804 -3.571 12.065 1.00 94.50 93 LEU A O 1
ATOM 725 N N . THR A 1 94 ? -23.007 -2.310 11.598 1.00 92.06 94 THR A N 1
ATOM 726 C CA . THR A 1 94 ? -23.320 -1.198 12.510 1.00 92.06 94 THR A CA 1
ATOM 727 C C . THR A 1 94 ? -24.067 -0.068 11.808 1.00 92.06 94 THR A C 1
ATOM 729 O O . THR A 1 94 ? -24.883 0.602 12.432 1.00 92.06 94 THR A O 1
ATOM 732 N N . GLY A 1 95 ? -23.842 0.086 10.502 1.00 92.62 95 GLY A N 1
ATOM 733 C CA . GLY A 1 95 ? -24.276 1.214 9.685 1.00 92.62 95 GLY A CA 1
ATOM 734 C C . GLY A 1 95 ? -23.247 2.352 9.599 1.00 92.62 95 GLY A C 1
ATOM 735 O O . GLY A 1 95 ? -23.422 3.242 8.768 1.00 92.62 95 GLY A O 1
ATOM 736 N N . ASP A 1 96 ? -22.188 2.325 10.410 1.00 93.38 96 ASP A N 1
ATOM 737 C CA . ASP A 1 96 ? -21.157 3.365 10.446 1.00 93.38 96 ASP A CA 1
ATOM 738 C C . ASP A 1 96 ? -20.017 3.059 9.465 1.00 93.38 96 ASP A C 1
ATOM 740 O O . ASP A 1 96 ? -19.254 2.118 9.661 1.00 93.38 96 ASP A O 1
ATOM 744 N N . TYR A 1 97 ? -19.906 3.864 8.409 1.00 96.62 97 TYR A N 1
ATOM 745 C CA . TYR A 1 97 ? -18.890 3.719 7.362 1.00 96.62 97 TYR A CA 1
ATOM 746 C C . TYR A 1 97 ? -17.704 4.684 7.519 1.00 96.62 97 TYR A C 1
ATOM 748 O O . TYR A 1 97 ? -16.830 4.701 6.654 1.00 96.62 97 TYR A O 1
ATOM 756 N N . SER A 1 98 ? -17.632 5.463 8.605 1.00 97.12 98 SER A N 1
ATOM 757 C CA . SER A 1 98 ? -16.527 6.412 8.834 1.00 97.12 98 SER A CA 1
ATOM 758 C C . SER A 1 98 ? -15.151 5.734 8.886 1.00 97.12 98 SER A C 1
ATOM 760 O O . SER A 1 98 ? -14.147 6.304 8.452 1.00 97.12 98 SER A O 1
ATOM 762 N N . GLY A 1 99 ? -15.103 4.481 9.339 1.00 97.69 99 GLY A N 1
ATOM 763 C CA . GLY A 1 99 ? -13.892 3.669 9.315 1.00 97.69 99 GLY A CA 1
ATOM 764 C C . GLY A 1 99 ? -13.385 3.367 7.900 1.00 97.69 99 GLY A C 1
ATOM 765 O O . GLY A 1 99 ? -12.179 3.370 7.681 1.00 97.69 99 GLY A O 1
ATOM 766 N N . VAL A 1 100 ? -14.273 3.212 6.906 1.00 98.44 100 VAL A N 1
ATOM 767 C CA . VAL A 1 100 ? -13.868 2.989 5.502 1.00 98.44 100 VAL A CA 1
ATOM 768 C C . VAL A 1 100 ? -13.157 4.221 4.955 1.00 98.44 100 VAL A C 1
ATOM 770 O O . VAL A 1 100 ? -12.096 4.096 4.350 1.00 98.44 100 VAL A O 1
ATOM 773 N N . GLU A 1 101 ? -13.713 5.409 5.203 1.00 97.94 101 GLU A N 1
ATOM 774 C CA . GLU A 1 101 ? -13.083 6.677 4.816 1.00 97.94 101 GLU A CA 1
ATOM 775 C C . GLU A 1 101 ? -11.717 6.840 5.497 1.00 97.94 101 GLU A C 1
ATO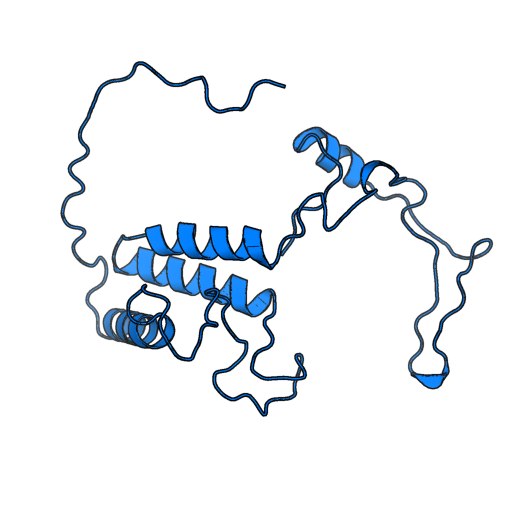M 777 O O . GLU A 1 101 ? -10.750 7.272 4.867 1.00 97.94 101 GLU A O 1
ATOM 782 N N . THR A 1 102 ? -11.614 6.428 6.764 1.00 98.06 102 THR A N 1
ATOM 783 C CA . THR A 1 102 ? -10.357 6.478 7.516 1.00 98.06 102 THR A CA 1
ATOM 784 C C . THR A 1 102 ? -9.315 5.531 6.924 1.00 98.06 102 THR A C 1
ATOM 786 O O . THR A 1 102 ? -8.238 5.993 6.545 1.00 98.06 102 THR A O 1
ATOM 789 N N . ALA A 1 103 ? -9.632 4.244 6.763 1.00 98.25 103 ALA A N 1
ATOM 790 C CA . ALA A 1 103 ? -8.723 3.257 6.181 1.00 98.25 103 ALA A CA 1
ATOM 791 C C . ALA A 1 103 ? -8.260 3.661 4.774 1.00 98.25 103 ALA A C 1
ATOM 793 O O . ALA A 1 103 ? -7.068 3.591 4.474 1.00 98.25 103 ALA A O 1
ATOM 794 N N . TRP A 1 104 ? -9.174 4.169 3.938 1.00 98.38 104 TRP A N 1
ATOM 795 C CA . TRP A 1 104 ? -8.839 4.662 2.601 1.00 98.38 104 TRP A CA 1
ATOM 796 C C . TRP A 1 104 ? -7.878 5.855 2.646 1.00 98.38 104 TRP A C 1
ATOM 798 O O . TRP A 1 104 ? -6.904 5.888 1.901 1.00 98.38 104 TRP A O 1
ATOM 808 N N . SER A 1 105 ? -8.087 6.807 3.562 1.00 97.94 105 SER A N 1
ATOM 809 C CA . SER A 1 105 ? -7.189 7.963 3.701 1.00 97.94 105 SER A CA 1
ATOM 810 C C . SER A 1 105 ? -5.767 7.571 4.121 1.00 97.94 105 SER A C 1
ATOM 812 O O . SER A 1 105 ? -4.797 8.178 3.668 1.00 97.94 105 SER A O 1
ATOM 814 N N . TYR A 1 106 ? -5.620 6.538 4.957 1.00 97.69 106 TYR A N 1
ATOM 815 C CA . TYR A 1 106 ? -4.310 6.015 5.345 1.00 97.69 106 TYR A CA 1
ATOM 816 C C . TYR A 1 106 ? -3.661 5.202 4.226 1.00 97.69 106 TYR A C 1
ATOM 818 O O . TYR A 1 106 ? -2.451 5.309 4.037 1.00 97.69 106 TYR A O 1
ATOM 826 N N . LEU A 1 107 ? -4.447 4.443 3.462 1.00 97.50 107 LEU A N 1
ATOM 827 C CA . LEU A 1 107 ? -3.990 3.756 2.256 1.00 97.50 107 LEU A CA 1
ATOM 828 C C . LEU A 1 107 ? -3.423 4.764 1.243 1.00 97.50 107 LEU A C 1
ATOM 830 O O . LEU A 1 107 ? -2.264 4.646 0.850 1.00 97.50 107 LEU A O 1
ATOM 834 N N . GLU A 1 108 ? -4.180 5.811 0.900 1.00 97.31 108 GLU A N 1
ATOM 835 C CA . GLU A 1 108 ? -3.721 6.873 -0.009 1.00 97.31 108 GLU A CA 1
ATOM 836 C C . GLU A 1 108 ? -2.460 7.573 0.501 1.00 97.31 108 GLU A C 1
ATOM 838 O O . GLU A 1 108 ? -1.563 7.882 -0.275 1.00 97.31 108 GLU A O 1
ATOM 843 N N . LYS A 1 109 ? -2.376 7.822 1.810 1.00 96.12 109 LYS A N 1
ATOM 844 C CA . LYS A 1 109 ? -1.248 8.539 2.412 1.00 96.12 109 LYS A CA 1
ATOM 845 C C . LYS A 1 109 ? 0.047 7.725 2.441 1.00 96.12 109 LYS A C 1
ATOM 847 O O . LYS A 1 109 ? 1.118 8.314 2.315 1.00 96.12 109 LYS A O 1
ATOM 852 N N . HIS A 1 110 ? -0.039 6.428 2.719 1.00 95.81 110 HIS A N 1
ATOM 853 C CA . HIS A 1 110 ? 1.132 5.614 3.059 1.00 95.81 110 HIS A CA 1
ATOM 854 C C . HIS A 1 110 ? 1.555 4.643 1.959 1.00 95.81 110 HIS A C 1
ATOM 856 O O . HIS A 1 110 ? 2.722 4.262 1.930 1.00 95.81 110 HIS A O 1
ATOM 862 N N . LEU A 1 111 ? 0.638 4.244 1.076 1.00 95.56 111 LEU A N 1
ATOM 863 C CA . LEU A 1 111 ? 0.891 3.197 0.090 1.00 95.56 111 LEU A CA 1
ATOM 864 C C . LEU A 1 111 ? 0.897 3.722 -1.348 1.00 95.56 111 LEU A C 1
ATOM 866 O O . LEU A 1 111 ? 1.701 3.264 -2.154 1.00 95.56 111 LEU A O 1
ATOM 870 N N . ILE A 1 112 ? 0.047 4.704 -1.662 1.00 97.06 112 ILE A N 1
ATOM 871 C CA . ILE A 1 112 ? -0.002 5.305 -2.999 1.00 97.06 112 ILE A CA 1
ATOM 872 C C . ILE A 1 112 ? 1.051 6.416 -3.087 1.00 97.06 112 ILE A C 1
ATOM 874 O O . ILE A 1 112 ? 0.961 7.397 -2.343 1.00 97.06 112 ILE A O 1
ATOM 878 N N . PRO A 1 113 ? 2.047 6.331 -3.988 1.00 96.56 113 PRO A N 1
ATOM 879 C CA . PRO A 1 113 ? 3.047 7.384 -4.105 1.00 96.56 113 PRO A CA 1
ATOM 880 C C . PRO A 1 113 ? 2.415 8.703 -4.551 1.00 96.56 113 PRO A C 1
ATOM 882 O O . PRO A 1 113 ? 1.742 8.769 -5.577 1.00 96.56 113 PRO A O 1
ATOM 885 N N . ASP A 1 114 ? 2.676 9.790 -3.828 1.00 95.06 114 ASP A N 1
ATOM 886 C CA . ASP A 1 114 ? 2.336 11.128 -4.315 1.00 95.06 114 ASP A CA 1
ATOM 887 C C . ASP A 1 114 ? 3.277 11.560 -5.461 1.00 95.06 114 ASP A C 1
ATOM 889 O O . ASP A 1 114 ? 4.314 10.941 -5.714 1.00 95.06 114 ASP A O 1
ATOM 893 N N . SER A 1 115 ? 2.978 12.677 -6.131 1.00 94.94 115 SER A N 1
ATOM 894 C CA . SER A 1 115 ? 3.795 13.188 -7.246 1.00 94.94 115 SER A CA 1
ATOM 895 C C . SER A 1 115 ? 5.275 13.416 -6.897 1.00 94.94 115 SER A C 1
ATOM 897 O O . SER A 1 115 ? 6.119 13.497 -7.790 1.00 94.94 115 SER A O 1
ATOM 899 N N . LYS A 1 116 ? 5.618 13.569 -5.608 1.00 96.25 116 LYS A N 1
ATOM 900 C CA . LYS A 1 116 ? 7.014 13.730 -5.169 1.00 96.25 116 LYS A CA 1
ATOM 901 C C . LYS A 1 116 ? 7.748 12.396 -5.128 1.00 96.25 116 LYS A C 1
ATOM 903 O O . LYS A 1 116 ? 8.956 12.385 -5.350 1.00 96.25 116 LYS A O 1
ATOM 908 N N . ASN A 1 117 ? 7.033 11.312 -4.845 1.00 96.56 117 ASN A N 1
ATOM 909 C CA . ASN A 1 117 ? 7.565 9.955 -4.774 1.00 96.56 117 ASN A CA 1
ATOM 910 C C . ASN A 1 117 ? 7.546 9.221 -6.125 1.00 96.56 117 ASN A C 1
ATOM 912 O O . ASN A 1 117 ? 8.196 8.191 -6.261 1.00 96.56 117 ASN A O 1
ATOM 916 N N . GLN A 1 118 ? 6.886 9.774 -7.146 1.00 96.69 118 GLN A N 1
ATOM 917 C CA . GLN A 1 118 ? 6.963 9.304 -8.538 1.00 96.69 118 GLN A CA 1
ATOM 918 C C . GLN A 1 118 ? 7.346 10.429 -9.524 1.00 96.69 118 GLN A C 1
ATOM 920 O O . GLN A 1 118 ? 6.609 10.749 -10.460 1.00 96.69 118 GLN A O 1
ATOM 925 N N . PRO A 1 119 ? 8.512 11.080 -9.345 1.00 96.19 119 PRO A N 1
ATOM 926 C CA . PRO A 1 119 ? 8.899 12.200 -10.188 1.00 96.19 119 PRO A CA 1
ATOM 927 C C . PRO A 1 119 ? 9.222 11.746 -11.618 1.00 96.19 119 PRO A C 1
ATOM 929 O O . PRO A 1 119 ? 9.945 10.780 -11.844 1.00 96.19 119 PRO A O 1
ATOM 932 N N . GLY A 1 120 ? 8.771 12.520 -12.607 1.00 94.31 120 GLY A N 1
ATOM 933 C CA . GLY A 1 120 ? 9.150 12.321 -14.010 1.00 94.31 120 GLY A CA 1
ATOM 934 C C . GLY A 1 120 ? 8.204 11.447 -14.831 1.00 94.31 120 GLY A C 1
ATOM 935 O O . GLY A 1 120 ? 8.480 11.258 -16.015 1.00 94.31 120 GLY A O 1
ATOM 936 N N . MET A 1 121 ? 7.071 11.014 -14.267 1.00 96.69 121 MET A N 1
ATOM 937 C CA . MET A 1 121 ? 6.038 10.261 -14.992 1.00 96.69 121 MET A CA 1
ATOM 938 C C . MET A 1 121 ? 5.540 10.964 -16.264 1.00 96.69 121 MET A C 1
ATOM 940 O O . MET A 1 121 ? 5.224 10.315 -17.256 1.00 96.69 121 MET A O 1
ATOM 944 N N . SER A 1 122 ? 5.585 12.299 -16.308 1.00 95.69 122 SER A N 1
ATOM 945 C CA . SER A 1 122 ? 5.245 13.086 -17.503 1.00 95.69 122 SER A CA 1
ATOM 946 C C . SER A 1 122 ? 6.171 12.883 -18.708 1.00 95.69 122 SER A C 1
ATOM 948 O O . SER A 1 122 ? 5.868 13.372 -19.796 1.00 95.69 122 SER A O 1
ATOM 950 N N . LYS A 1 123 ? 7.302 12.189 -18.537 1.00 97.19 123 LYS A N 1
ATOM 951 C CA . LYS A 1 123 ? 8.231 11.828 -19.619 1.00 97.19 123 LYS A CA 1
ATOM 952 C C . LYS A 1 123 ? 7.937 10.455 -20.227 1.00 97.19 123 LYS A C 1
ATOM 954 O O . LYS A 1 123 ? 8.653 10.056 -21.145 1.00 97.19 123 LYS A O 1
ATOM 959 N N . TYR A 1 124 ? 6.947 9.727 -19.710 1.00 97.81 124 TYR A N 1
ATOM 960 C CA . TYR A 1 124 ? 6.605 8.396 -20.193 1.00 97.81 124 TYR A CA 1
ATOM 961 C C . TYR A 1 124 ? 6.241 8.409 -21.685 1.00 97.81 124 TYR A C 1
ATOM 963 O O . TYR A 1 124 ? 5.529 9.294 -22.164 1.00 97.81 124 TYR A O 1
ATOM 971 N N . ASN A 1 125 ? 6.741 7.418 -22.427 1.00 96.88 125 ASN A N 1
ATOM 972 C CA . ASN A 1 125 ? 6.468 7.247 -23.849 1.00 96.88 125 ASN A CA 1
ATOM 973 C C . ASN A 1 125 ? 5.689 5.950 -24.066 1.00 96.88 125 ASN A C 1
ATOM 975 O O . ASN A 1 125 ? 6.259 4.867 -23.991 1.00 96.88 125 ASN A O 1
ATOM 979 N N . THR A 1 126 ? 4.403 6.060 -24.401 1.00 97.38 126 THR A N 1
ATOM 980 C CA . THR A 1 126 ? 3.533 4.884 -24.558 1.00 97.38 126 THR A CA 1
ATOM 981 C C . THR A 1 126 ? 3.985 3.938 -25.668 1.00 97.38 126 THR A C 1
ATOM 983 O O . THR A 1 126 ? 3.749 2.742 -25.575 1.00 97.38 126 THR A O 1
ATOM 986 N N . SER A 1 127 ? 4.666 4.440 -26.703 1.00 96.81 127 SER A N 1
ATOM 987 C CA . SER A 1 127 ? 5.198 3.613 -27.797 1.00 96.81 127 SER A CA 1
ATOM 988 C C . SER A 1 127 ? 6.562 2.982 -27.471 1.00 96.81 127 SER A C 1
ATOM 990 O O . SER A 1 127 ? 7.129 2.290 -28.309 1.00 96.81 127 SER A O 1
ATOM 992 N N . SER A 1 128 ? 7.117 3.256 -26.287 1.00 96.44 128 SER A N 1
ATOM 993 C CA . SER A 1 128 ? 8.366 2.681 -25.777 1.00 96.44 128 SER A CA 1
ATOM 994 C C . SER A 1 128 ? 8.294 2.578 -24.243 1.00 96.44 128 SER A C 1
ATOM 996 O O . SER A 1 128 ? 9.027 3.292 -23.550 1.00 96.44 128 SER A O 1
ATOM 998 N N . PRO A 1 129 ? 7.396 1.734 -23.703 1.00 97.44 129 PRO A N 1
ATOM 999 C CA . PRO A 1 129 ? 7.035 1.735 -22.285 1.00 97.44 129 PRO A CA 1
ATOM 1000 C C . PRO A 1 129 ? 8.166 1.268 -21.356 1.00 97.44 129 PRO A C 1
ATOM 1002 O O . PRO A 1 129 ? 8.240 1.698 -20.208 1.00 97.44 129 PRO A O 1
ATOM 1005 N N . ALA A 1 130 ? 9.070 0.415 -21.846 1.00 97.56 130 ALA A N 1
ATOM 1006 C CA . ALA A 1 130 ? 10.211 -0.104 -21.095 1.00 97.56 130 ALA A CA 1
ATOM 1007 C C . ALA A 1 130 ? 11.353 -0.525 -22.039 1.00 97.56 130 ALA A C 1
ATOM 1009 O O . ALA A 1 130 ? 11.209 -0.501 -23.260 1.00 97.56 130 ALA A O 1
ATOM 1010 N N . THR A 1 131 ? 12.492 -0.925 -21.472 1.00 97.81 131 THR A N 1
ATOM 1011 C CA . THR A 1 131 ? 13.547 -1.675 -22.175 1.00 97.81 131 THR A CA 1
ATOM 1012 C C . THR A 1 131 ? 13.566 -3.094 -21.620 1.00 97.81 131 THR A C 1
ATOM 1014 O O . THR A 1 131 ? 13.595 -3.262 -20.404 1.00 97.81 131 THR A O 1
ATOM 1017 N N . TYR A 1 132 ? 13.533 -4.100 -22.494 1.00 97.69 132 TYR A N 1
ATOM 1018 C CA . TYR A 1 132 ? 13.540 -5.502 -22.078 1.00 97.69 132 TYR A CA 1
ATOM 1019 C C . TYR A 1 132 ? 14.840 -5.868 -21.344 1.00 97.69 132 TYR A C 1
ATOM 1021 O O . TYR A 1 132 ? 15.931 -5.460 -21.752 1.00 97.69 132 TYR A O 1
ATOM 1029 N N . ALA A 1 133 ? 14.709 -6.673 -20.294 1.00 97.12 133 ALA A N 1
ATOM 1030 C CA . ALA A 1 133 ? 15.781 -7.441 -19.677 1.00 97.12 133 ALA A CA 1
ATOM 1031 C C . ALA A 1 133 ? 15.238 -8.849 -19.384 1.00 97.12 133 ALA A C 1
ATOM 1033 O O . ALA A 1 133 ? 14.091 -8.951 -18.943 1.00 97.12 133 ALA A O 1
ATOM 1034 N N . PRO A 1 134 ? 16.014 -9.917 -19.633 1.00 95.69 134 PRO A N 1
ATOM 1035 C CA . PRO A 1 134 ? 15.573 -11.272 -19.337 1.00 95.69 134 PRO A CA 1
ATOM 1036 C C . PRO A 1 134 ? 15.514 -11.523 -17.826 1.00 95.69 134 PRO A C 1
ATOM 1038 O O . PRO A 1 134 ? 16.355 -11.034 -17.071 1.00 95.69 134 PRO A O 1
ATOM 1041 N N . GLU A 1 135 ? 14.541 -12.325 -17.407 1.00 97.56 135 GLU A N 1
ATOM 1042 C CA . GLU A 1 135 ? 14.537 -12.963 -16.089 1.00 97.56 135 GLU A CA 1
ATOM 1043 C C . GLU A 1 135 ? 15.467 -14.189 -16.099 1.00 97.56 135 GLU A C 1
ATOM 1045 O O . GLU A 1 135 ? 15.733 -14.759 -17.163 1.00 97.56 135 GLU A O 1
ATOM 1050 N N . SER A 1 136 ? 15.965 -14.591 -14.927 1.00 97.69 136 SER A N 1
ATOM 1051 C CA . SER A 1 136 ? 16.707 -15.844 -14.745 1.00 97.69 136 SER A CA 1
ATOM 1052 C C . SER A 1 136 ? 16.173 -16.625 -13.547 1.00 97.69 136 SER A C 1
ATOM 1054 O O . SER A 1 136 ? 15.718 -16.035 -12.566 1.00 97.69 136 SER A O 1
ATOM 1056 N N . ASP A 1 137 ? 16.274 -17.953 -13.628 1.00 98.25 137 ASP A N 1
ATOM 1057 C CA . ASP A 1 137 ? 15.983 -18.875 -12.527 1.00 98.25 137 ASP A CA 1
ATOM 1058 C C . ASP A 1 137 ? 17.090 -18.865 -11.448 1.00 98.25 137 ASP A C 1
ATOM 1060 O O . ASP A 1 137 ? 16.886 -19.408 -10.360 1.00 98.25 137 ASP A O 1
ATOM 1064 N N . ASP A 1 138 ? 18.257 -18.267 -11.731 1.00 97.81 138 ASP A N 1
ATOM 1065 C CA . ASP A 1 138 ? 19.381 -18.139 -10.796 1.00 97.81 138 ASP A CA 1
ATOM 1066 C C . ASP A 1 138 ? 19.654 -16.671 -10.435 1.00 97.81 138 ASP A C 1
ATOM 1068 O O . ASP A 1 138 ? 19.740 -15.786 -11.290 1.00 97.81 138 ASP A O 1
ATOM 1072 N N . ILE A 1 139 ? 19.834 -16.412 -9.141 1.00 97.50 139 ILE A N 1
ATOM 1073 C CA . ILE A 1 139 ? 20.149 -15.082 -8.622 1.00 97.50 139 ILE A CA 1
ATOM 1074 C C . ILE A 1 139 ? 21.552 -14.618 -9.041 1.00 97.50 139 ILE A C 1
ATOM 1076 O O . ILE A 1 139 ? 21.779 -13.413 -9.158 1.00 97.50 139 ILE A O 1
ATOM 1080 N N . GLU A 1 140 ? 22.485 -15.546 -9.298 1.00 98.19 140 GLU A N 1
ATOM 1081 C CA . GLU A 1 140 ? 23.859 -15.224 -9.716 1.00 98.19 140 GLU A CA 1
ATOM 1082 C C . GLU A 1 140 ? 23.931 -14.583 -11.113 1.00 98.19 140 GLU A C 1
ATOM 1084 O O . GLU A 1 140 ? 24.914 -13.911 -11.433 1.00 98.19 140 GLU A O 1
ATOM 1089 N N . ASP A 1 141 ? 22.875 -14.715 -11.923 1.00 97.88 141 ASP A N 1
ATOM 1090 C CA . ASP A 1 141 ? 22.783 -14.097 -13.250 1.00 97.88 141 ASP A CA 1
ATOM 1091 C C . ASP A 1 141 ? 22.393 -12.609 -13.205 1.00 97.88 141 ASP A C 1
ATOM 1093 O O . ASP A 1 141 ? 22.443 -11.911 -14.226 1.00 97.88 141 ASP A O 1
ATOM 1097 N N . TYR A 1 142 ? 22.021 -12.091 -12.031 1.00 97.88 142 TYR A N 1
ATOM 1098 C CA . TYR A 1 142 ? 21.696 -10.681 -11.850 1.00 97.88 142 TYR A CA 1
ATOM 1099 C C . TYR A 1 142 ? 22.958 -9.847 -11.539 1.00 97.88 142 TYR A C 1
ATOM 1101 O O . TYR A 1 142 ? 23.827 -10.273 -10.777 1.00 97.88 142 TYR A O 1
ATOM 1109 N N . PRO A 1 143 ? 23.077 -8.615 -12.081 1.00 97.25 143 PRO A N 1
ATOM 1110 C CA . PRO A 1 143 ? 22.044 -7.867 -12.797 1.00 97.25 143 PRO A CA 1
ATOM 1111 C C . PRO A 1 143 ? 21.887 -8.275 -14.272 1.00 97.25 143 PRO A C 1
ATOM 1113 O O . PRO A 1 143 ? 22.854 -8.295 -15.038 1.00 97.25 143 PRO A O 1
ATOM 1116 N N . ALA A 1 144 ? 20.635 -8.489 -14.686 1.00 96.94 144 ALA A N 1
ATOM 1117 C CA . ALA A 1 144 ? 20.277 -8.735 -16.078 1.00 96.94 144 ALA A CA 1
ATOM 1118 C C . ALA A 1 144 ? 20.644 -7.540 -16.979 1.00 96.94 144 ALA A C 1
ATOM 1120 O O . ALA A 1 144 ? 20.504 -6.370 -16.604 1.00 96.94 144 ALA A O 1
ATOM 1121 N N . LYS A 1 145 ? 21.117 -7.823 -18.197 1.00 96.62 145 LYS A N 1
ATOM 1122 C CA . LYS A 1 145 ? 21.489 -6.786 -19.170 1.00 96.62 145 LYS A CA 1
ATOM 1123 C C . LYS A 1 145 ? 20.259 -6.274 -19.916 1.00 96.62 145 LYS A C 1
ATOM 1125 O O . LYS A 1 145 ? 19.466 -7.062 -20.416 1.00 96.62 145 LYS A O 1
ATOM 1130 N N . LEU A 1 146 ? 20.165 -4.951 -20.057 1.00 97.81 146 LEU A N 1
ATOM 1131 C CA . LEU A 1 146 ? 19.155 -4.298 -20.892 1.00 97.81 146 LEU A CA 1
ATOM 1132 C C . LEU A 1 146 ? 19.428 -4.547 -22.383 1.00 97.81 146 LEU A C 1
ATOM 1134 O O . LEU A 1 146 ? 20.534 -4.295 -22.873 1.00 97.81 146 LEU A O 1
ATOM 1138 N N . GLU A 1 147 ? 18.405 -4.976 -23.117 1.00 96.56 147 GLU A N 1
ATOM 1139 C CA . GLU A 1 147 ? 18.471 -5.228 -24.557 1.00 96.56 147 GLU A CA 1
ATOM 1140 C C . GLU A 1 147 ? 17.784 -4.117 -25.359 1.00 96.56 147 GLU A C 1
ATOM 1142 O O . GLU A 1 147 ? 16.576 -4.125 -25.578 1.00 96.56 147 GLU A O 1
ATOM 1147 N N . PHE A 1 148 ? 18.575 -3.165 -25.856 1.00 95.31 148 PHE A N 1
ATOM 1148 C CA . PHE A 1 148 ? 18.055 -1.995 -26.578 1.00 95.31 148 PHE A CA 1
ATOM 1149 C C . PHE A 1 148 ? 17.703 -2.249 -28.053 1.00 95.31 148 PHE A C 1
ATOM 1151 O O . PHE A 1 148 ? 16.923 -1.494 -28.625 1.00 95.31 148 PHE A O 1
ATOM 1158 N N . THR A 1 149 ? 18.307 -3.262 -28.686 1.00 90.94 149 THR A N 1
ATOM 1159 C CA . THR A 1 149 ? 18.180 -3.489 -30.141 1.00 90.94 149 THR A CA 1
ATOM 1160 C C . THR A 1 149 ? 17.269 -4.663 -30.482 1.00 90.94 149 THR A C 1
ATOM 1162 O O . THR A 1 149 ? 16.505 -4.581 -31.438 1.00 90.94 149 THR A O 1
ATOM 1165 N N . ASN A 1 150 ? 17.369 -5.756 -29.721 1.00 89.88 150 ASN A N 1
ATOM 1166 C CA . ASN A 1 150 ? 16.684 -7.017 -30.022 1.00 89.88 150 ASN A CA 1
ATOM 1167 C C . ASN A 1 150 ? 15.522 -7.317 -29.062 1.00 89.88 150 ASN A C 1
ATOM 1169 O O . ASN A 1 150 ? 14.745 -8.231 -29.329 1.00 89.88 150 ASN A O 1
ATOM 1173 N N . GLY A 1 151 ? 15.388 -6.548 -27.977 1.00 84.81 151 GLY A N 1
ATOM 1174 C CA . GLY A 1 151 ? 14.266 -6.656 -27.056 1.00 84.81 151 GLY A CA 1
ATOM 1175 C C . GLY A 1 151 ? 12.969 -6.221 -27.733 1.00 84.81 151 GLY A C 1
ATOM 1176 O O . GLY A 1 151 ? 12.867 -5.097 -28.225 1.00 84.81 151 GLY A O 1
ATOM 1177 N N . ILE A 1 152 ? 11.972 -7.105 -27.769 1.00 89.50 152 ILE A N 1
ATOM 1178 C CA . ILE A 1 152 ? 10.654 -6.789 -28.329 1.00 89.50 152 ILE A CA 1
ATOM 1179 C C . ILE A 1 152 ? 9.797 -6.174 -27.223 1.00 89.50 152 ILE A C 1
ATOM 1181 O O . ILE A 1 152 ? 9.532 -6.814 -26.209 1.00 89.50 152 ILE A O 1
ATOM 1185 N N . VAL A 1 153 ? 9.339 -4.942 -27.438 1.00 95.44 153 VAL A N 1
ATOM 1186 C CA . VAL A 1 153 ? 8.454 -4.215 -26.521 1.00 95.44 153 VAL A CA 1
ATOM 1187 C C . VAL A 1 153 ? 7.243 -3.707 -27.306 1.00 95.44 153 VAL A C 1
ATOM 1189 O O . VAL A 1 153 ? 7.385 -3.236 -28.434 1.00 95.44 153 VAL A O 1
ATOM 1192 N N . GLY A 1 154 ? 6.047 -3.852 -26.733 1.00 95.94 154 GLY A N 1
ATOM 1193 C CA . GLY A 1 154 ? 4.795 -3.374 -27.328 1.00 95.94 154 GLY A CA 1
ATOM 1194 C C . GLY A 1 154 ? 4.509 -1.894 -27.054 1.00 95.94 154 GLY A C 1
ATOM 1195 O O . GLY A 1 154 ? 5.283 -1.207 -26.393 1.00 95.94 154 GLY A O 1
ATOM 1196 N N . GLU A 1 155 ? 3.364 -1.414 -27.539 1.00 97.81 155 GLU A N 1
ATOM 1197 C CA . GLU A 1 155 ? 2.793 -0.123 -27.133 1.00 97.81 155 GLU A CA 1
ATOM 1198 C C . GLU A 1 155 ? 1.871 -0.311 -25.919 1.00 97.81 155 GLU A C 1
ATOM 1200 O O . GLU A 1 155 ? 1.103 -1.271 -25.870 1.00 97.81 155 GLU A O 1
ATOM 1205 N N . ASP A 1 156 ? 1.926 0.621 -24.966 1.00 98.19 156 ASP A N 1
ATOM 1206 C CA . ASP A 1 156 ? 0.960 0.747 -23.872 1.00 98.19 156 ASP A CA 1
ATOM 1207 C C . ASP A 1 156 ? -0.301 1.484 -24.365 1.00 98.19 156 ASP A C 1
ATOM 1209 O O . ASP A 1 156 ? -0.237 2.685 -24.665 1.00 98.19 156 ASP A O 1
ATOM 1213 N N . PRO A 1 157 ? -1.457 0.803 -24.444 1.00 98.12 157 PRO A N 1
ATOM 1214 C CA . PRO A 1 157 ? -2.662 1.389 -25.009 1.00 98.12 157 PRO A CA 1
ATOM 1215 C C . PRO A 1 157 ? -3.465 2.252 -24.022 1.00 98.12 157 PRO A C 1
ATOM 1217 O O . PRO A 1 157 ? -4.381 2.940 -24.468 1.00 98.12 157 PRO A O 1
ATOM 1220 N N . ILE A 1 158 ? -3.167 2.241 -22.714 1.00 98.25 158 ILE A N 1
ATOM 1221 C CA . ILE A 1 158 ? -4.038 2.842 -21.682 1.00 98.25 158 ILE A CA 1
ATOM 1222 C C . ILE A 1 158 ? -3.465 4.103 -21.035 1.00 98.25 158 ILE A C 1
ATOM 1224 O O . ILE A 1 158 ? -4.231 4.963 -20.602 1.00 98.25 158 ILE A O 1
ATOM 1228 N N . ALA A 1 159 ? -2.142 4.288 -20.998 1.00 97.69 159 ALA A N 1
ATOM 1229 C CA . ALA A 1 159 ? -1.550 5.414 -20.265 1.00 97.69 159 ALA A CA 1
ATOM 1230 C C . ALA A 1 159 ? -2.003 6.800 -20.761 1.00 97.69 159 ALA A C 1
ATOM 1232 O O . ALA A 1 159 ? -2.214 7.708 -19.956 1.00 97.69 159 ALA A O 1
ATOM 1233 N N . LYS A 1 160 ? -2.206 6.975 -22.076 1.00 97.38 160 LYS A N 1
ATOM 1234 C CA . LYS A 1 160 ? -2.741 8.233 -22.638 1.00 97.38 160 LYS A CA 1
ATOM 1235 C C . LYS A 1 160 ? -4.175 8.496 -22.183 1.00 97.38 160 LYS A C 1
ATOM 1237 O O . LYS A 1 160 ? -4.496 9.636 -21.859 1.00 97.38 160 LYS A O 1
ATOM 1242 N N . GLU A 1 161 ? -5.022 7.469 -22.175 1.00 98.06 161 GLU A N 1
ATOM 1243 C CA . GLU A 1 161 ? -6.418 7.582 -21.742 1.00 98.06 161 GLU A CA 1
ATOM 1244 C C . GLU A 1 161 ? -6.494 7.923 -20.251 1.00 98.06 161 GLU A C 1
ATOM 1246 O O . GLU A 1 161 ? -7.168 8.880 -19.872 1.00 98.06 161 GLU A O 1
ATOM 1251 N N . LEU A 1 162 ? -5.728 7.212 -19.419 1.00 98.19 162 LEU A N 1
ATOM 1252 C CA . LEU A 1 162 ? -5.639 7.477 -17.984 1.00 98.19 162 LEU A CA 1
ATOM 1253 C C . LEU A 1 162 ? -5.151 8.905 -17.717 1.00 98.19 162 LEU A C 1
ATOM 1255 O O . LEU A 1 162 ? -5.777 9.645 -16.958 1.00 98.19 162 LEU A O 1
ATOM 1259 N N . SER A 1 163 ? -4.090 9.343 -18.400 1.00 97.19 163 SER A N 1
ATOM 1260 C CA . SER A 1 163 ? -3.576 10.699 -18.210 1.00 97.19 163 SER A CA 1
ATOM 1261 C C . SER A 1 163 ? -4.591 11.778 -18.601 1.00 97.19 163 SER A C 1
ATOM 1263 O O . SER A 1 163 ? -4.726 12.790 -17.911 1.00 97.19 163 SER A O 1
ATOM 1265 N N . GLN A 1 164 ? -5.362 11.554 -19.669 1.00 97.81 164 GLN A N 1
ATOM 1266 C CA . GLN A 1 164 ? -6.443 12.456 -20.075 1.00 97.81 164 GLN A CA 1
ATOM 1267 C C . GLN A 1 164 ? -7.593 12.483 -19.064 1.00 97.81 164 GLN A C 1
ATOM 1269 O O . GLN A 1 164 ? -8.117 13.559 -18.778 1.00 97.81 164 GLN A O 1
ATOM 1274 N N . ALA A 1 165 ? -7.971 11.329 -18.512 1.00 98.31 165 ALA A N 1
ATOM 1275 C CA . ALA A 1 165 ? -9.058 11.218 -17.546 1.00 98.31 165 ALA A CA 1
ATOM 1276 C C . ALA A 1 165 ? -8.732 11.906 -16.209 1.00 98.31 165 ALA A C 1
ATOM 1278 O O . ALA A 1 165 ? -9.595 12.568 -15.631 1.00 98.31 165 ALA A O 1
ATOM 1279 N N . TYR A 1 166 ? -7.488 11.783 -15.734 1.00 96.88 166 TYR A N 1
ATOM 1280 C CA . TYR A 1 166 ? -7.079 12.238 -14.397 1.00 96.88 166 TYR A CA 1
ATOM 1281 C C . TYR A 1 166 ? -6.213 13.509 -14.397 1.00 96.88 166 TYR A C 1
ATOM 1283 O O . TYR A 1 166 ? -5.895 14.053 -13.336 1.00 96.88 166 TYR A O 1
ATOM 1291 N N . GLY A 1 167 ? -5.853 14.029 -15.574 1.00 97.00 167 GLY A N 1
ATOM 1292 C CA . GLY A 1 167 ? -5.175 15.319 -15.741 1.00 97.00 167 GLY A CA 1
ATOM 1293 C C . GLY A 1 167 ? -3.714 15.351 -15.281 1.00 97.00 167 GLY A C 1
ATOM 1294 O O . GLY A 1 167 ? -3.161 16.434 -15.088 1.00 97.00 167 GLY A O 1
ATOM 1295 N N . ASN A 1 168 ? -3.092 14.191 -15.080 1.00 96.38 168 ASN A N 1
ATOM 1296 C CA . ASN A 1 168 ? -1.690 14.041 -14.689 1.00 96.38 168 ASN A CA 1
ATOM 1297 C C . ASN A 1 168 ? -1.135 12.700 -15.217 1.00 96.38 168 ASN A C 1
ATOM 1299 O O . ASN A 1 168 ? -1.868 11.951 -15.855 1.00 96.38 168 ASN A O 1
ATOM 1303 N N . TRP A 1 169 ? 0.159 12.430 -15.040 1.00 97.38 169 TRP A N 1
ATOM 1304 C CA . TRP A 1 169 ? 0.788 11.166 -15.470 1.00 97.38 169 TRP A CA 1
ATOM 1305 C C . TRP A 1 169 ? 1.106 10.231 -14.300 1.00 97.38 169 TRP A C 1
ATOM 1307 O O . TRP A 1 169 ? 1.671 9.162 -14.514 1.00 97.38 169 TRP A O 1
ATOM 1317 N N . ASP A 1 170 ? 0.772 10.642 -13.080 1.00 97.19 170 ASP A N 1
ATOM 1318 C CA . ASP A 1 170 ? 1.028 9.856 -11.887 1.00 97.19 170 ASP A CA 1
ATOM 1319 C C . ASP A 1 170 ? 0.114 8.627 -11.895 1.00 97.19 170 ASP A C 1
ATOM 1321 O O . ASP A 1 170 ? -1.038 8.673 -12.339 1.00 97.19 170 ASP A O 1
ATOM 1325 N N . ILE A 1 171 ? 0.632 7.507 -11.406 1.00 97.00 171 ILE A N 1
ATOM 1326 C CA . ILE A 1 171 ? -0.122 6.264 -11.298 1.00 97.00 171 ILE A CA 1
ATOM 1327 C C . ILE A 1 171 ? -0.774 6.233 -9.918 1.00 97.00 171 ILE A C 1
ATOM 1329 O O . ILE A 1 171 ? -0.094 6.366 -8.900 1.00 97.00 171 ILE A O 1
ATOM 1333 N N . PHE A 1 172 ? -2.091 6.036 -9.889 1.00 94.81 172 PHE A N 1
ATOM 1334 C CA . PHE A 1 172 ? -2.852 5.779 -8.670 1.00 94.81 172 PHE A CA 1
ATOM 1335 C C . PHE A 1 172 ? -3.087 4.270 -8.546 1.00 94.81 172 PHE A C 1
ATOM 1337 O O . PHE A 1 172 ? -3.870 3.703 -9.309 1.00 94.81 172 PHE A O 1
ATOM 1344 N N . TYR A 1 173 ? -2.379 3.619 -7.627 1.00 88.12 173 TYR A N 1
ATOM 1345 C CA . TYR A 1 173 ? -2.400 2.169 -7.435 1.00 88.12 173 TYR A CA 1
ATOM 1346 C C . TYR A 1 173 ? -2.194 1.819 -5.963 1.00 88.12 173 TYR A C 1
ATOM 1348 O O . TYR A 1 173 ? -1.517 2.558 -5.253 1.00 88.12 173 TYR A O 1
ATOM 1356 N N . PHE A 1 174 ? -2.759 0.692 -5.535 1.00 70.25 174 PHE A N 1
ATOM 1357 C CA . PHE A 1 174 ? -2.466 0.036 -4.267 1.00 70.25 174 PHE A CA 1
ATOM 1358 C C . PHE A 1 174 ? -2.541 -1.473 -4.464 1.00 70.25 174 PHE A C 1
ATOM 1360 O O . PHE A 1 174 ? -3.438 -1.931 -5.207 1.00 70.25 174 PHE A O 1
#

Secondary structure (DSSP, 8-state):
---S------S------------S--SHHHHHHHHHHHHHHTTTT--STTB-TTSPBPS-SSS---SSSSSTT---HHHHHHHHHHHHHHHHHHS--HHHHHHHHHHHHHTSPPTTTSTTGGG--TTS---B----SSGGGPSPPPBTTT------SSHHHHHHHHSSS-----

Foldseek 3Di:
DDDPPDDDDDDDPPPPPVDQQDQPDDDPVLVVLQVVLCQCCVNVVNPHLQADPLRAGWCASAQCDPDPDHGRRDHDVVRLVVQLVSLVSNCVRRVDNVSNVVSVVVCCVPPFDDCVRVDPLVVADQQDRDFDFDDDPDPVCPPTDTDPDPGDDGGRPPQVVVCVVVVHRGDGDD

pLDDT: mean 89.13, std 18.64, range [33.25, 98.75]

Radius of gyration: 22.71 Å; chains: 1; bounding box: 56×46×50 Å